Protein AF-A0A7M1LIZ1-F1 (afdb_monomer_lite)

InterPro domains:
  IPR003761 Exonuclease VII, small subunit [PF02609] (9-58)
  IPR003761 Exonuclease VII, small subunit [TIGR01280] (8-64)
  IPR037004 Exonuclease VII, small subunit superfamily [G3DSA:1.10.287.1040] (3-68)
  IPR037004 Exonuclease VII, small subunit superfamily [SSF116842] (5-64)

pLDDT: mean 87.31, std 14.65, range [34.62, 95.31]

Foldseek 3Di:
DPPPPLDDLVVLVVLLVVLVVVLPDPPDDPVNNVVSVVVNVVSVVSSVVVVVVVVVVVVVVCVVVVPD

Secondary structure (DSSP, 8-state):
-----PPPHHHHHHHHHHHHHHHT-TT--HHHHHHHHHHHHHHHHHHHHHHHHHHHHHHHHHHHHT--

Radius of gyration: 17.09 Å; chains: 1; bounding box: 36×31×49 Å

Sequence (68 aa):
MEEKLEKSFEENVEILNSYLEKLKDENLNLNDSVEIYKQALKILVEAKNQLQDAKLEIIEIDKELGVE

Organism: NCBI:txid1448857

Structure (mmCIF, N/CA/C/O backbone):
data_AF-A0A7M1LIZ1-F1
#
_entry.id   AF-A0A7M1LIZ1-F1
#
loop_
_atom_site.group_PDB
_atom_site.id
_atom_site.type_symbol
_atom_site.label_atom_id
_atom_site.label_alt_id
_atom_site.label_comp_id
_atom_site.label_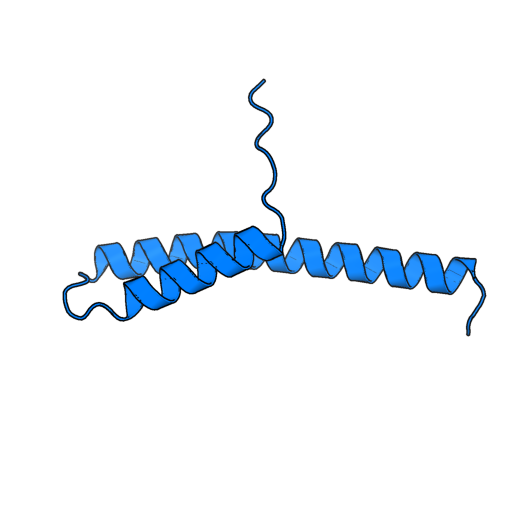asym_id
_atom_site.label_entity_id
_atom_site.label_seq_id
_atom_site.pdbx_PDB_ins_code
_atom_site.Cartn_x
_atom_site.Cartn_y
_atom_site.Cartn_z
_atom_site.occupancy
_atom_site.B_iso_or_equiv
_atom_site.auth_seq_id
_atom_site.auth_comp_id
_atom_site.auth_asym_id
_atom_site.auth_atom_id
_atom_site.pdbx_PDB_model_num
ATOM 1 N N . MET A 1 1 ? 6.332 26.303 5.162 1.00 34.62 1 MET A N 1
ATOM 2 C CA . MET A 1 1 ? 6.232 24.893 5.578 1.00 34.62 1 MET A CA 1
ATOM 3 C C . MET A 1 1 ? 5.320 24.245 4.567 1.00 34.62 1 MET A C 1
ATOM 5 O O . MET A 1 1 ? 4.160 24.619 4.521 1.00 34.62 1 MET A O 1
ATOM 9 N N . GLU A 1 2 ? 5.858 23.421 3.670 1.00 37.31 2 GLU A N 1
ATOM 10 C CA . GLU A 1 2 ? 5.012 22.594 2.808 1.00 37.31 2 GLU A CA 1
ATOM 11 C C . GLU A 1 2 ? 4.387 21.536 3.715 1.00 37.31 2 GLU A C 1
ATOM 13 O O . GLU A 1 2 ? 5.065 20.606 4.151 1.00 37.31 2 GLU A O 1
ATOM 18 N N . GLU A 1 3 ? 3.124 21.740 4.086 1.00 39.94 3 GLU A N 1
ATOM 19 C CA . GLU A 1 3 ? 2.295 20.674 4.633 1.00 39.94 3 GLU A CA 1
ATOM 20 C C . GLU A 1 3 ? 2.246 19.587 3.567 1.00 39.94 3 GLU A C 1
ATOM 22 O O . GLU A 1 3 ? 1.606 19.721 2.523 1.00 39.94 3 GLU A O 1
ATOM 27 N N . LYS A 1 4 ? 3.026 18.531 3.784 1.00 47.06 4 LYS A N 1
ATOM 28 C CA . LYS A 1 4 ? 2.963 17.327 2.976 1.00 47.06 4 LYS A CA 1
ATOM 29 C C . LYS A 1 4 ? 1.603 16.716 3.294 1.00 47.06 4 LYS A C 1
ATOM 31 O O . LYS A 1 4 ? 1.491 16.006 4.283 1.00 47.06 4 LYS A O 1
ATOM 36 N N . LEU A 1 5 ? 0.579 17.086 2.522 1.00 53.78 5 LEU A N 1
ATOM 37 C CA . LEU A 1 5 ? -0.757 16.499 2.594 1.00 53.78 5 LEU A CA 1
ATOM 38 C C . LEU A 1 5 ? -0.576 14.978 2.589 1.00 53.78 5 LEU A C 1
ATOM 40 O O . LEU A 1 5 ? -0.150 14.401 1.581 1.00 53.78 5 LEU A O 1
ATOM 44 N N . GLU A 1 6 ? -0.778 14.356 3.750 1.00 69.50 6 GLU A N 1
ATOM 45 C CA . GLU A 1 6 ? -0.828 12.906 3.848 1.00 69.50 6 GLU A CA 1
ATOM 46 C C . GLU A 1 6 ? -1.990 12.459 2.974 1.00 69.50 6 GLU A C 1
ATOM 48 O O . GLU A 1 6 ? -3.118 12.928 3.126 1.00 69.50 6 GLU A O 1
ATOM 53 N N . LYS A 1 7 ? -1.683 11.622 1.984 1.00 83.94 7 LYS A N 1
ATOM 54 C CA . LYS A 1 7 ? -2.696 11.102 1.070 1.00 83.94 7 LYS A CA 1
ATOM 55 C C . LYS A 1 7 ? -3.666 10.238 1.859 1.00 83.94 7 LYS A C 1
ATOM 57 O O . LYS A 1 7 ? -3.239 9.493 2.744 1.00 83.94 7 LYS A O 1
ATOM 62 N N . SER A 1 8 ? -4.943 10.306 1.516 1.00 91.94 8 SER A N 1
ATOM 63 C CA . SER A 1 8 ? -5.955 9.402 2.061 1.00 91.94 8 SER A CA 1
ATOM 64 C C . SER A 1 8 ? -5.642 7.937 1.740 1.00 91.94 8 SER A C 1
ATOM 66 O O . SER A 1 8 ? -4.840 7.619 0.852 1.00 91.94 8 SER A O 1
ATOM 68 N N . PHE A 1 9 ? -6.297 7.029 2.464 1.00 91.31 9 PHE A N 1
ATOM 69 C CA . PHE A 1 9 ? -6.189 5.597 2.205 1.00 91.31 9 PHE A CA 1
ATOM 70 C C . PHE A 1 9 ? -6.607 5.264 0.765 1.00 91.31 9 PHE A C 1
ATOM 72 O O . PHE A 1 9 ? -5.908 4.528 0.068 1.00 91.31 9 PHE A O 1
ATOM 79 N N . GLU A 1 10 ? -7.700 5.859 0.292 1.00 93.56 10 GLU A N 1
ATOM 80 C CA . GLU A 1 10 ? -8.240 5.673 -1.053 1.00 93.56 10 GLU A CA 1
ATOM 81 C C . GLU A 1 10 ? -7.247 6.135 -2.126 1.00 93.56 10 GLU A C 1
ATOM 83 O O . GLU A 1 10 ? -6.959 5.383 -3.057 1.00 93.56 10 GLU A O 1
ATOM 88 N N . GLU A 1 11 ? -6.645 7.317 -1.962 1.00 93.62 11 GLU A N 1
ATOM 89 C CA . GLU A 1 11 ? -5.610 7.816 -2.879 1.00 93.62 11 GLU A CA 1
ATOM 90 C C . GLU A 1 11 ? -4.375 6.902 -2.899 1.00 93.62 11 GLU A C 1
ATOM 92 O O . GLU A 1 11 ? -3.809 6.629 -3.960 1.00 93.62 11 GLU A O 1
ATOM 97 N N . ASN A 1 12 ? -3.956 6.388 -1.738 1.00 92.88 12 ASN A N 1
ATOM 98 C CA . ASN A 1 12 ? -2.849 5.436 -1.650 1.00 92.88 12 ASN A CA 1
ATOM 99 C C . ASN A 1 12 ? -3.164 4.137 -2.410 1.00 92.88 12 ASN A C 1
ATOM 101 O O . ASN A 1 12 ? -2.315 3.630 -3.149 1.00 92.88 12 ASN A O 1
ATOM 105 N N . VAL A 1 13 ? -4.390 3.622 -2.290 1.00 93.44 13 VAL A N 1
ATOM 106 C CA . VAL A 1 13 ? -4.856 2.438 -3.028 1.00 93.44 13 VAL A CA 1
ATOM 107 C C . VAL A 1 13 ? -4.918 2.700 -4.534 1.00 93.44 13 VAL A C 1
ATOM 109 O O . VAL A 1 13 ? -4.480 1.855 -5.317 1.00 93.44 13 VAL A O 1
ATOM 112 N N . GLU A 1 14 ? -5.397 3.866 -4.967 1.00 95.31 14 GLU A N 1
ATOM 113 C CA . GLU A 1 14 ? -5.411 4.242 -6.386 1.00 95.31 14 GLU A CA 1
ATOM 114 C C . GLU A 1 14 ? -4.000 4.286 -6.985 1.00 95.31 14 GLU A C 1
ATOM 116 O O . GLU A 1 14 ? -3.766 3.753 -8.076 1.00 95.31 14 GLU A O 1
ATOM 121 N N . ILE A 1 15 ? -3.029 4.848 -6.258 1.00 93.69 15 ILE A N 1
ATOM 122 C CA . ILE A 1 15 ? -1.633 4.879 -6.708 1.00 93.69 15 ILE A CA 1
ATOM 123 C C . ILE A 1 15 ? -1.057 3.461 -6.795 1.00 93.69 15 ILE A C 1
ATOM 125 O O . ILE A 1 15 ? -0.392 3.134 -7.782 1.00 93.69 15 ILE A O 1
ATOM 129 N N . LEU A 1 16 ? -1.331 2.602 -5.808 1.00 93.88 16 LEU A N 1
ATOM 130 C CA . LEU A 1 16 ? -0.898 1.202 -5.833 1.00 93.88 16 LEU A CA 1
ATOM 131 C C . LEU A 1 16 ? -1.474 0.454 -7.041 1.00 93.88 16 LEU A C 1
ATOM 133 O O . LEU A 1 16 ? -0.736 -0.252 -7.729 1.00 93.88 16 LEU A O 1
ATOM 137 N N . ASN A 1 17 ? -2.754 0.661 -7.355 1.00 94.75 17 ASN A N 1
ATOM 138 C CA . ASN A 1 17 ? -3.376 0.094 -8.551 1.00 94.75 17 ASN A CA 1
ATOM 139 C C . ASN A 1 17 ? -2.714 0.616 -9.835 1.00 94.75 17 ASN A C 1
ATOM 141 O O . ASN A 1 17 ? -2.415 -0.169 -10.732 1.00 94.75 17 ASN A O 1
ATOM 145 N N . SER A 1 18 ? -2.394 1.912 -9.910 1.00 94.88 18 SER A N 1
ATOM 146 C CA . SER A 1 18 ? -1.655 2.481 -11.046 1.00 94.88 18 SER A CA 1
ATOM 147 C C . SER A 1 18 ? -0.269 1.850 -11.216 1.00 94.88 18 SER A C 1
ATOM 149 O O . SER A 1 18 ? 0.155 1.564 -12.337 1.00 94.88 18 SER A O 1
ATOM 151 N N . TYR A 1 19 ? 0.447 1.599 -10.119 1.00 94.44 19 TYR A N 1
ATOM 152 C CA . TYR A 1 19 ? 1.735 0.908 -10.156 1.00 94.44 19 TYR A CA 1
ATOM 153 C C . TYR A 1 19 ? 1.610 -0.541 -10.621 1.00 94.44 19 TYR A C 1
ATOM 155 O O . TYR A 1 19 ? 2.443 -0.985 -11.408 1.00 94.44 19 TYR A O 1
ATOM 163 N N . LEU A 1 20 ? 0.563 -1.255 -10.203 1.00 92.75 20 LEU A N 1
ATOM 164 C CA . LEU A 1 20 ? 0.283 -2.601 -10.702 1.00 92.75 20 LEU A CA 1
ATOM 165 C C . LEU A 1 20 ? 0.023 -2.605 -12.209 1.00 92.75 20 LEU A C 1
ATOM 167 O O . LEU A 1 20 ? 0.559 -3.464 -12.900 1.00 92.75 20 LEU A O 1
ATOM 171 N N . GLU A 1 21 ? -0.737 -1.640 -12.732 1.00 94.06 21 GLU A N 1
ATOM 172 C CA . GLU A 1 21 ? -0.939 -1.513 -14.181 1.00 94.06 21 GLU A CA 1
ATOM 173 C C . GLU A 1 21 ? 0.373 -1.224 -14.922 1.00 94.06 21 GLU A C 1
ATOM 175 O O . GLU A 1 21 ? 0.640 -1.836 -15.952 1.00 94.06 21 GLU A O 1
ATOM 180 N N . LYS A 1 22 ? 1.247 -0.368 -14.376 1.00 92.56 22 LYS A N 1
ATOM 181 C CA . LYS A 1 22 ? 2.575 -0.111 -14.965 1.00 92.56 22 LYS A CA 1
ATOM 182 C C . LYS A 1 22 ? 3.476 -1.345 -14.950 1.00 92.56 22 LYS A C 1
ATOM 184 O O . LYS A 1 22 ? 4.210 -1.563 -15.903 1.00 92.56 22 LYS A O 1
ATOM 189 N N . LEU A 1 23 ? 3.412 -2.162 -13.898 1.00 91.56 23 LEU A N 1
ATOM 190 C CA . LEU A 1 23 ? 4.179 -3.410 -13.797 1.00 91.56 23 LEU A CA 1
ATOM 191 C C . LEU A 1 23 ? 3.730 -4.484 -14.799 1.00 91.56 23 LEU A C 1
ATOM 193 O O . LEU A 1 23 ? 4.469 -5.442 -15.012 1.00 91.56 23 LEU A O 1
ATOM 197 N N . LYS A 1 24 ? 2.547 -4.343 -15.411 1.00 90.56 24 LYS A N 1
ATOM 198 C CA . LYS A 1 24 ? 2.078 -5.226 -16.489 1.00 90.56 24 LYS A CA 1
ATOM 199 C C . LYS A 1 24 ? 2.639 -4.850 -17.864 1.00 90.56 24 LYS A C 1
ATOM 201 O O . LYS A 1 24 ? 2.436 -5.613 -18.803 1.00 90.56 24 LYS A O 1
ATOM 206 N N . ASP A 1 25 ? 3.301 -3.700 -18.006 1.00 92.88 25 ASP A N 1
ATOM 207 C CA . ASP A 1 25 ? 3.905 -3.298 -19.277 1.00 92.88 25 ASP A CA 1
ATOM 208 C C . ASP A 1 25 ? 5.107 -4.195 -19.605 1.00 92.88 25 ASP A C 1
ATOM 210 O O . ASP A 1 25 ? 6.113 -4.209 -18.896 1.00 92.88 25 ASP A O 1
ATOM 214 N N . GLU A 1 26 ? 5.009 -4.930 -20.710 1.00 88.94 26 GLU A N 1
ATOM 215 C CA . GLU A 1 26 ? 6.050 -5.842 -21.194 1.00 88.94 26 GLU A CA 1
ATOM 216 C C . GLU A 1 26 ? 7.340 -5.116 -21.614 1.00 88.94 26 GLU A C 1
ATOM 218 O O . GLU A 1 26 ? 8.399 -5.737 -21.699 1.00 88.94 26 GLU A O 1
ATOM 223 N N . ASN A 1 27 ? 7.274 -3.802 -21.856 1.00 92.56 27 ASN A N 1
ATOM 224 C CA . ASN A 1 27 ? 8.434 -2.977 -22.201 1.00 92.56 27 ASN A CA 1
ATOM 225 C C . ASN A 1 27 ? 9.124 -2.367 -20.974 1.00 92.56 27 ASN A C 1
ATOM 227 O O . ASN A 1 27 ? 10.135 -1.670 -21.118 1.00 92.56 27 ASN A O 1
ATOM 231 N N . LEU A 1 28 ? 8.596 -2.603 -19.769 1.00 92.44 28 LEU A N 1
ATOM 232 C CA . LEU A 1 28 ? 9.170 -2.076 -18.542 1.00 92.44 28 LEU A CA 1
ATOM 233 C C . LEU A 1 28 ? 10.528 -2.730 -18.273 1.00 92.44 28 LEU A C 1
ATOM 235 O O . LEU A 1 28 ? 10.651 -3.948 -18.136 1.00 92.44 28 LEU A O 1
ATOM 239 N N . ASN A 1 29 ? 11.573 -1.911 -18.168 1.00 94.31 29 ASN A N 1
ATOM 240 C CA . ASN A 1 29 ? 12.893 -2.428 -17.840 1.00 94.31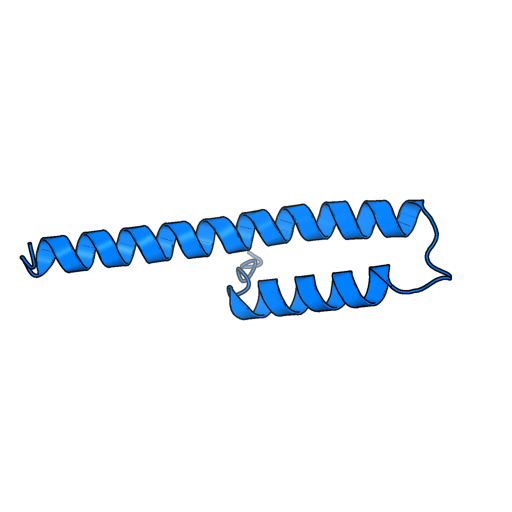 29 ASN A CA 1
ATOM 241 C C . ASN A 1 29 ? 12.992 -2.807 -16.350 1.00 94.31 29 ASN A C 1
ATOM 243 O O . ASN A 1 29 ? 12.235 -2.341 -15.494 1.00 94.31 29 ASN A O 1
ATOM 247 N N . LEU A 1 30 ? 13.980 -3.645 -16.031 1.00 91.25 30 LEU A N 1
ATOM 248 C CA . LEU A 1 30 ? 14.175 -4.159 -14.678 1.00 91.25 30 LEU A CA 1
ATOM 249 C C . LEU A 1 30 ? 14.367 -3.042 -13.639 1.00 91.25 30 LEU A C 1
ATOM 251 O O . LEU A 1 30 ? 13.794 -3.119 -12.555 1.00 91.25 30 LEU A O 1
ATOM 255 N N . ASN A 1 31 ? 15.143 -2.004 -13.954 1.00 93.88 31 ASN A N 1
ATOM 256 C CA . ASN A 1 31 ? 15.415 -0.925 -13.002 1.00 93.88 31 ASN A CA 1
ATOM 257 C C . ASN A 1 31 ? 14.136 -0.164 -12.641 1.00 93.88 31 ASN A C 1
ATOM 259 O O . ASN A 1 31 ? 13.868 0.050 -11.459 1.00 93.88 31 ASN A O 1
ATOM 263 N N . ASP A 1 32 ? 13.320 0.164 -13.639 1.00 93.38 32 ASP A N 1
ATOM 264 C CA . ASP A 1 32 ? 12.053 0.859 -13.434 1.00 93.38 32 ASP A CA 1
ATOM 265 C C . ASP A 1 32 ? 11.059 -0.020 -12.664 1.00 93.38 32 ASP A C 1
ATOM 267 O O . ASP A 1 32 ? 10.390 0.464 -11.752 1.00 93.38 32 ASP A O 1
ATOM 271 N N . SER A 1 33 ? 11.023 -1.330 -12.938 1.00 92.88 33 SER A N 1
ATOM 272 C CA . SER A 1 33 ? 10.187 -2.272 -12.178 1.00 92.88 33 SER A CA 1
ATOM 273 C C . SER A 1 33 ? 10.564 -2.334 -10.691 1.00 92.88 33 SER A C 1
ATOM 275 O O . SER A 1 33 ? 9.689 -2.341 -9.822 1.00 92.88 33 SER A O 1
ATOM 277 N N . VAL A 1 34 ? 11.864 -2.298 -10.378 1.00 94.12 34 VAL A N 1
ATOM 278 C CA . VAL A 1 34 ? 12.361 -2.297 -8.997 1.00 94.12 34 VAL A CA 1
ATOM 279 C C . VAL A 1 34 ? 12.042 -0.974 -8.302 1.00 94.12 34 VAL A C 1
ATOM 281 O O . VAL A 1 34 ? 11.657 -0.982 -7.131 1.00 94.12 34 VAL A O 1
ATOM 284 N N . GLU A 1 35 ? 12.175 0.160 -8.990 1.00 95.12 35 GLU A N 1
ATOM 285 C CA . GLU A 1 35 ? 11.824 1.463 -8.419 1.00 95.12 35 GLU A CA 1
ATOM 286 C C . GLU A 1 35 ? 10.319 1.590 -8.159 1.00 95.12 35 GLU A C 1
ATOM 288 O O . GLU A 1 35 ? 9.934 1.996 -7.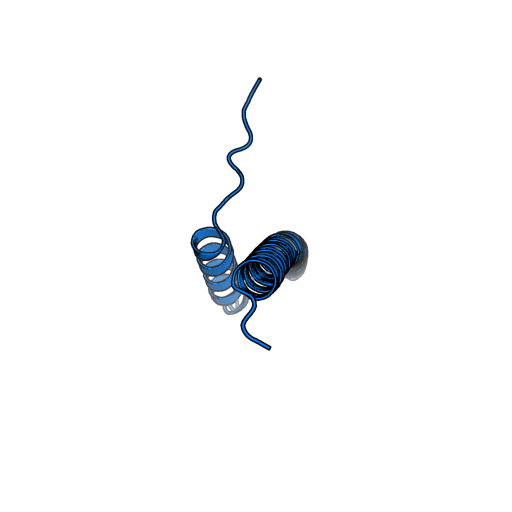059 1.00 95.12 35 GLU A O 1
ATOM 293 N N . ILE A 1 36 ? 9.468 1.153 -9.094 1.00 94.75 36 ILE A N 1
ATOM 294 C CA . ILE A 1 36 ? 8.014 1.092 -8.886 1.00 94.75 36 ILE A CA 1
ATOM 295 C C . ILE A 1 36 ? 7.692 0.220 -7.669 1.00 94.75 36 ILE A C 1
ATOM 297 O O . ILE A 1 36 ? 6.929 0.638 -6.799 1.00 94.75 36 ILE A O 1
ATOM 301 N N . TYR A 1 37 ? 8.318 -0.952 -7.546 1.00 93.06 37 TYR A N 1
ATOM 302 C CA . TYR A 1 37 ? 8.107 -1.837 -6.402 1.00 93.06 37 TYR A CA 1
ATOM 303 C C . TYR A 1 37 ? 8.516 -1.192 -5.066 1.00 93.06 37 TYR A C 1
ATOM 305 O O . TYR A 1 37 ? 7.768 -1.247 -4.089 1.00 93.06 37 TYR A O 1
ATOM 313 N N . LYS A 1 38 ? 9.674 -0.520 -5.005 1.00 94.44 38 LYS A N 1
ATOM 314 C CA . LYS A 1 38 ? 10.110 0.205 -3.797 1.00 94.44 38 LYS A CA 1
ATOM 315 C C . LYS A 1 38 ? 9.152 1.333 -3.423 1.00 94.44 38 LYS A C 1
ATOM 317 O O . LYS A 1 38 ? 8.911 1.552 -2.236 1.00 94.44 38 LYS A O 1
ATOM 322 N N . GLN A 1 39 ? 8.642 2.070 -4.408 1.00 93.56 39 GLN A N 1
ATOM 323 C CA . GLN A 1 39 ? 7.660 3.128 -4.170 1.00 93.56 39 GLN A CA 1
ATOM 324 C C . GLN A 1 39 ? 6.336 2.539 -3.675 1.00 93.56 39 GLN A C 1
ATOM 326 O O . GLN A 1 39 ? 5.804 3.019 -2.676 1.00 93.56 39 GLN A O 1
ATOM 331 N N . ALA A 1 40 ? 5.871 1.450 -4.290 1.00 93.31 40 ALA A N 1
ATOM 332 C CA . ALA A 1 40 ? 4.678 0.727 -3.865 1.00 9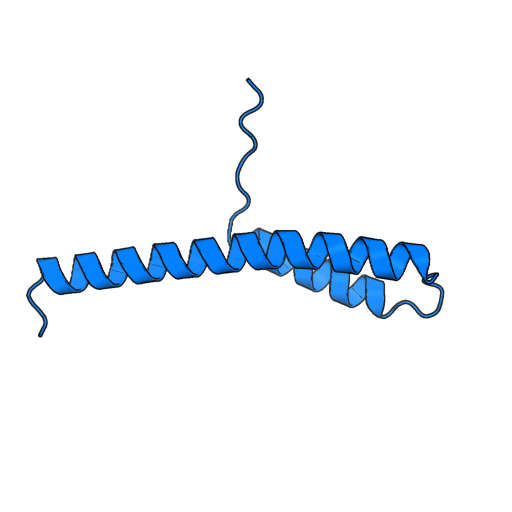3.31 40 ALA A CA 1
ATOM 333 C C . ALA A 1 40 ? 4.787 0.252 -2.408 1.00 93.31 40 ALA A C 1
ATOM 335 O O . ALA A 1 40 ? 3.859 0.451 -1.632 1.00 93.31 40 ALA A O 1
ATOM 336 N N . LEU A 1 41 ? 5.936 -0.296 -1.993 1.00 94.12 41 LEU A N 1
ATOM 337 C CA . LEU A 1 41 ? 6.140 -0.725 -0.606 1.00 94.12 41 LEU A CA 1
ATOM 338 C C . LEU A 1 41 ? 5.998 0.418 0.405 1.00 94.12 41 LEU A C 1
ATOM 340 O O . LEU A 1 41 ? 5.437 0.206 1.476 1.00 94.12 41 LEU A O 1
ATOM 344 N N . LYS A 1 42 ? 6.484 1.622 0.084 1.00 94.12 42 LYS A N 1
ATOM 345 C CA . LYS A 1 42 ? 6.347 2.783 0.980 1.00 94.12 42 LYS A CA 1
ATOM 346 C C . LYS A 1 42 ? 4.882 3.176 1.154 1.00 94.12 42 LYS A C 1
ATOM 348 O O . LYS A 1 42 ? 4.430 3.329 2.281 1.00 94.12 42 LYS A O 1
ATOM 353 N N . ILE A 1 43 ? 4.145 3.257 0.048 1.00 93.81 43 ILE A N 1
ATOM 354 C CA . ILE A 1 43 ? 2.717 3.603 0.053 1.00 93.81 43 ILE A CA 1
ATOM 355 C C . ILE A 1 43 ? 1.901 2.524 0.773 1.00 93.81 43 ILE A C 1
ATOM 357 O O . ILE A 1 43 ? 0.998 2.832 1.542 1.00 93.81 43 ILE A O 1
ATOM 361 N N . LEU A 1 44 ? 2.251 1.250 0.587 1.00 93.00 44 LEU A N 1
ATOM 362 C CA . LEU A 1 44 ? 1.593 0.140 1.271 1.00 93.00 44 LEU A CA 1
ATOM 363 C C . LEU A 1 44 ? 1.771 0.215 2.794 1.00 93.00 44 LEU A C 1
ATOM 365 O O . LEU A 1 44 ? 0.847 -0.112 3.536 1.00 93.00 44 LEU A O 1
ATOM 369 N N . VAL A 1 45 ? 2.946 0.642 3.267 1.00 93.38 45 VAL A N 1
ATOM 370 C CA . VAL A 1 45 ? 3.187 0.870 4.699 1.00 93.38 45 VAL A CA 1
ATOM 371 C C . VAL A 1 45 ? 2.324 2.020 5.217 1.00 93.38 45 VAL A C 1
ATOM 373 O O . VAL A 1 45 ? 1.704 1.863 6.264 1.00 93.38 45 VAL A O 1
ATOM 376 N N . GLU A 1 46 ? 2.231 3.130 4.482 1.00 91.62 46 GLU A N 1
ATOM 377 C CA . GLU A 1 46 ? 1.371 4.267 4.848 1.00 91.62 46 GLU A CA 1
ATOM 378 C C . GLU A 1 46 ? -0.106 3.842 4.938 1.00 91.62 46 GLU A C 1
ATOM 380 O O . GLU A 1 46 ? -0.737 4.030 5.977 1.00 91.62 46 GLU A O 1
ATOM 385 N N . ALA A 1 47 ? -0.624 3.152 3.918 1.00 92.06 47 ALA A N 1
ATOM 386 C CA . ALA A 1 47 ? -1.995 2.641 3.907 1.00 92.06 47 ALA A CA 1
ATOM 387 C C . ALA A 1 47 ? -2.268 1.641 5.047 1.00 92.06 47 ALA A C 1
ATOM 389 O O . ALA A 1 47 ? -3.345 1.633 5.642 1.00 92.06 47 ALA A O 1
ATOM 390 N N . LYS A 1 48 ? -1.285 0.796 5.387 1.00 92.38 48 LYS A N 1
ATOM 391 C CA . LYS A 1 48 ? -1.400 -0.142 6.511 1.00 92.38 48 LYS 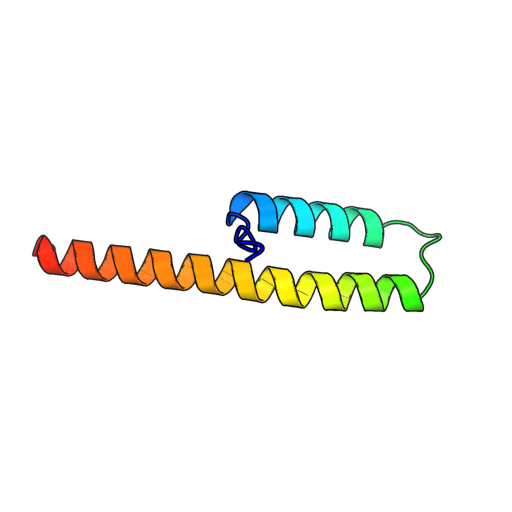A CA 1
ATOM 392 C C . LYS A 1 48 ? -1.460 0.580 7.857 1.00 92.38 48 LYS A C 1
ATOM 394 O O . LYS A 1 48 ? -2.219 0.146 8.720 1.00 92.38 48 LYS A O 1
ATOM 399 N N . ASN A 1 49 ? -0.680 1.644 8.033 1.00 93.25 49 ASN A N 1
ATOM 400 C CA . ASN A 1 49 ? -0.719 2.449 9.252 1.00 93.25 49 ASN A CA 1
ATOM 401 C C . ASN A 1 49 ? -2.085 3.127 9.400 1.00 93.25 49 ASN A C 1
ATOM 403 O O . ASN A 1 49 ? -2.710 2.971 10.439 1.00 93.25 49 ASN A O 1
ATOM 407 N N . GLN A 1 50 ? -2.616 3.723 8.326 1.00 92.56 50 GLN A N 1
ATOM 408 C CA . GLN A 1 50 ? -3.956 4.328 8.326 1.00 92.56 50 GLN A CA 1
ATOM 409 C C . GLN A 1 50 ? -5.052 3.333 8.741 1.00 92.56 50 GLN A C 1
ATOM 411 O O . GLN A 1 50 ? -5.919 3.655 9.549 1.00 92.56 50 GLN A O 1
ATOM 416 N N . LEU A 1 51 ? -4.995 2.090 8.245 1.00 92.75 51 LEU A N 1
ATOM 417 C CA . LEU A 1 51 ? -5.923 1.034 8.669 1.00 92.75 51 LEU A CA 1
ATOM 418 C C . LEU A 1 51 ? -5.739 0.628 10.135 1.00 92.75 51 LEU A C 1
ATOM 420 O O . LEU A 1 51 ? -6.707 0.272 10.807 1.00 92.75 51 LEU A O 1
ATOM 424 N N . GLN A 1 52 ? -4.499 0.615 10.620 1.00 94.06 52 GLN A N 1
ATOM 425 C CA . GLN A 1 52 ? -4.209 0.292 12.010 1.00 94.06 52 GLN A CA 1
ATOM 426 C C . GLN A 1 52 ? -4.731 1.382 12.950 1.00 94.06 52 GLN A C 1
ATOM 428 O O . GLN A 1 52 ? -5.323 1.040 13.972 1.00 94.06 52 GLN A O 1
ATOM 433 N N . ASP A 1 53 ? -4.569 2.648 12.581 1.00 93.50 53 ASP A N 1
ATOM 434 C CA . ASP A 1 53 ? -5.057 3.793 13.347 1.00 93.50 53 ASP A CA 1
ATOM 435 C C . ASP A 1 53 ? -6.591 3.789 13.393 1.00 93.50 53 ASP A C 1
ATOM 437 O O . ASP A 1 53 ? -7.169 3.776 14.477 1.00 93.50 53 ASP A O 1
ATOM 441 N N . ALA A 1 54 ? -7.257 3.612 12.245 1.00 93.06 54 ALA A N 1
ATOM 442 C CA . ALA A 1 54 ? -8.715 3.476 12.187 1.00 93.06 54 ALA A CA 1
ATOM 443 C C . ALA A 1 54 ? -9.236 2.294 13.028 1.00 93.06 54 ALA A C 1
ATOM 445 O O . ALA A 1 54 ? -10.285 2.374 13.666 1.00 93.06 54 ALA A O 1
ATOM 446 N N . LYS A 1 55 ? -8.497 1.176 13.070 1.00 93.81 55 LYS A N 1
ATOM 447 C CA . LYS A 1 55 ? -8.842 0.041 13.936 1.00 93.81 55 LYS A CA 1
ATOM 448 C C . LYS A 1 55 ? -8.734 0.402 15.421 1.00 93.81 55 LYS A C 1
ATOM 450 O O . LYS A 1 55 ? -9.565 -0.059 16.200 1.00 93.81 55 LYS A O 1
ATOM 455 N N . LEU A 1 56 ? -7.705 1.151 15.819 1.00 94.69 56 LEU A N 1
ATOM 456 C CA . LEU A 1 56 ? -7.543 1.596 17.205 1.00 94.69 56 LEU A CA 1
ATOM 457 C C . LEU A 1 56 ? -8.672 2.545 17.608 1.00 94.69 56 LEU A C 1
ATOM 459 O O . LEU A 1 56 ? -9.256 2.337 18.665 1.00 94.69 56 LEU A O 1
ATOM 463 N N . GLU A 1 57 ? -9.040 3.488 16.739 1.00 92.94 57 GLU A N 1
ATOM 464 C CA . GLU A 1 57 ? -10.173 4.393 16.968 1.00 92.94 57 GLU A CA 1
ATOM 465 C C . GLU A 1 57 ? -11.481 3.625 17.198 1.00 92.94 57 GLU A C 1
ATOM 467 O O . GLU A 1 57 ? -12.199 3.902 18.155 1.00 92.94 57 GLU A O 1
ATOM 472 N N . ILE A 1 58 ? -11.772 2.605 16.382 1.00 93.62 58 ILE A N 1
ATOM 473 C CA . ILE A 1 58 ? -12.963 1.758 16.572 1.00 93.62 58 ILE A CA 1
ATOM 474 C C . ILE A 1 58 ? -12.930 1.054 17.934 1.00 93.62 58 ILE A C 1
ATOM 476 O O . ILE A 1 58 ? -13.930 1.052 18.645 1.00 93.62 58 ILE A O 1
ATOM 480 N N . ILE A 1 59 ? -11.783 0.487 18.323 1.00 93.50 59 ILE A N 1
ATOM 481 C CA . ILE A 1 59 ? -11.632 -0.194 19.620 1.00 93.50 59 ILE A CA 1
ATOM 482 C C . ILE A 1 59 ? -11.848 0.782 20.786 1.00 93.50 59 ILE A C 1
ATOM 484 O O . ILE A 1 59 ? -12.441 0.408 21.799 1.00 93.50 59 ILE A O 1
ATOM 488 N N . GLU A 1 60 ? -11.359 2.017 20.670 1.00 92.44 60 GLU A N 1
ATOM 489 C CA . GLU A 1 60 ? -11.570 3.055 21.681 1.00 92.44 60 GLU A CA 1
ATOM 490 C C . GLU A 1 60 ? -13.047 3.450 21.777 1.00 92.44 60 GLU A C 1
ATOM 492 O O . GLU A 1 60 ? -13.588 3.484 22.882 1.00 92.44 60 GLU A O 1
ATOM 497 N N . ILE A 1 61 ? -13.721 3.635 20.639 1.00 92.00 61 ILE A N 1
ATOM 498 C CA . ILE A 1 61 ? -15.160 3.928 20.580 1.00 92.00 61 ILE A CA 1
ATOM 499 C C . ILE A 1 61 ? -15.982 2.793 21.207 1.00 92.00 61 ILE A C 1
ATOM 501 O O . ILE A 1 61 ? -16.852 3.057 22.037 1.00 92.00 61 ILE A O 1
AT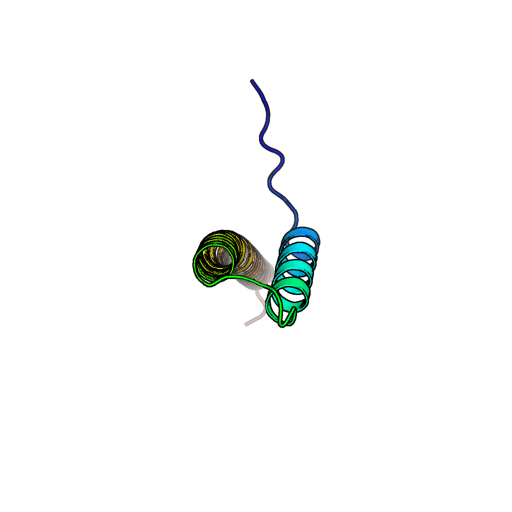OM 505 N N . ASP A 1 62 ? -15.696 1.532 20.870 1.00 91.31 62 ASP A N 1
ATOM 506 C CA . ASP A 1 62 ? -16.399 0.369 21.430 1.00 91.31 62 ASP A CA 1
ATOM 507 C C . ASP A 1 62 ? -16.244 0.304 22.959 1.00 91.31 62 ASP A C 1
ATOM 509 O O . ASP A 1 62 ? -17.210 0.054 23.690 1.00 91.31 62 ASP A O 1
ATOM 513 N N . LYS A 1 63 ? -15.037 0.607 23.457 1.00 90.31 63 LYS A N 1
ATOM 514 C CA . LYS A 1 63 ? -14.738 0.666 24.892 1.00 90.31 63 LYS A CA 1
ATOM 515 C C . LYS A 1 63 ? -15.465 1.814 25.596 1.00 90.31 63 LYS A C 1
ATOM 517 O O . LYS A 1 63 ? -15.927 1.632 26.722 1.00 90.31 63 LYS A O 1
ATOM 522 N N . GLU A 1 64 ? -15.565 2.985 24.970 1.00 86.31 64 GLU A N 1
ATOM 523 C CA . GLU A 1 64 ? -16.292 4.140 25.517 1.00 86.31 64 GLU A CA 1
ATOM 524 C C . GLU A 1 64 ? -17.811 3.928 25.531 1.00 86.31 64 GLU A C 1
ATOM 526 O O . GLU A 1 64 ? -18.489 4.366 26.462 1.00 86.31 64 GLU A O 1
ATOM 531 N N . LEU A 1 65 ? -18.347 3.221 24.533 1.00 84.69 65 LEU A N 1
ATOM 532 C CA . LEU A 1 65 ? -19.772 2.902 24.431 1.00 84.69 65 LEU A CA 1
ATOM 533 C C . LEU A 1 65 ? -20.196 1.710 25.306 1.00 84.69 65 LEU A C 1
ATOM 535 O O . LEU A 1 65 ? -21.395 1.458 25.441 1.00 84.69 65 LEU A O 1
ATOM 539 N N . GLY A 1 66 ? -19.247 1.006 25.933 1.00 68.25 66 GLY A N 1
ATOM 540 C CA . GLY A 1 66 ? -19.521 -0.100 26.854 1.00 68.25 66 GLY A CA 1
ATOM 541 C C . GLY A 1 66 ? -20.183 -1.307 26.185 1.00 68.25 66 GLY A C 1
ATOM 542 O O . GLY A 1 66 ? -20.944 -2.022 26.838 1.00 68.25 66 GLY A O 1
ATOM 543 N N . VAL A 1 67 ? -19.938 -1.509 24.888 1.00 60.94 67 VAL A N 1
ATOM 544 C CA . VAL A 1 67 ? -20.454 -2.653 24.130 1.00 60.94 67 VAL A CA 1
ATOM 545 C C . VAL A 1 67 ? -19.445 -3.801 24.263 1.00 60.94 67 VAL A C 1
ATOM 547 O O . VAL A 1 67 ? -18.594 -3.986 23.400 1.00 60.94 67 VAL A O 1
ATOM 550 N N . GLU A 1 68 ? -19.504 -4.534 25.379 1.00 56.38 68 GLU A N 1
ATOM 551 C CA . GLU A 1 68 ? -18.854 -5.853 25.540 1.00 56.38 68 GLU A CA 1
ATOM 552 C C . GLU A 1 68 ? -19.849 -6.999 25.309 1.00 56.38 68 GLU A C 1
ATOM 554 O O . GLU A 1 68 ? -20.992 -6.919 25.822 1.00 56.38 68 GLU A O 1
#